Protein AF-A0A6P0S8Q8-F1 (afdb_monomer_lite)

Secondary structure (DSSP, 8-state):
--------EEEEEEE-SSPPPTT-----SEEEEEEE-TT-

Structure (mmCIF, N/CA/C/O backbone):
data_AF-A0A6P0S8Q8-F1
#
_entry.id   AF-A0A6P0S8Q8-F1
#
loop_
_atom_site.group_PDB
_atom_site.id
_atom_site.type_symbol
_atom_site.label_atom_id
_atom_site.label_alt_id
_atom_site.label_comp_id
_atom_site.label_asym_id
_atom_site.label_entity_id
_atom_site.label_seq_id
_atom_site.pdbx_PDB_ins_code
_atom_site.Cartn_x
_atom_site.Cartn_y
_atom_site.Cartn_z
_atom_site.occupancy
_atom_site.B_iso_or_equiv
_atom_site.auth_seq_id
_atom_site.auth_comp_id
_atom_site.auth_asym_id
_atom_site.auth_atom_id
_atom_site.pdbx_PDB_model_num
ATOM 1 N N . MET A 1 1 ? 22.827 -6.311 -20.814 1.00 80.75 1 MET A N 1
ATOM 2 C CA . MET A 1 1 ? 21.498 -5.663 -20.812 1.00 80.75 1 MET A CA 1
ATOM 3 C C . MET A 1 1 ? 20.544 -6.577 -20.066 1.00 80.75 1 MET A C 1
ATOM 5 O O . MET A 1 1 ? 20.526 -7.757 -20.385 1.00 80.75 1 MET A O 1
ATOM 9 N N . ILE A 1 2 ? 19.829 -6.071 -19.061 1.00 88.56 2 ILE A N 1
ATOM 10 C CA . ILE A 1 2 ? 18.829 -6.837 -18.302 1.00 88.56 2 ILE A CA 1
ATOM 11 C C . ILE A 1 2 ? 17.483 -6.157 -18.531 1.00 88.56 2 ILE A C 1
ATOM 13 O O . ILE A 1 2 ? 17.396 -4.937 -18.418 1.00 88.56 2 ILE A O 1
ATOM 17 N N . ILE A 1 3 ? 16.467 -6.937 -18.894 1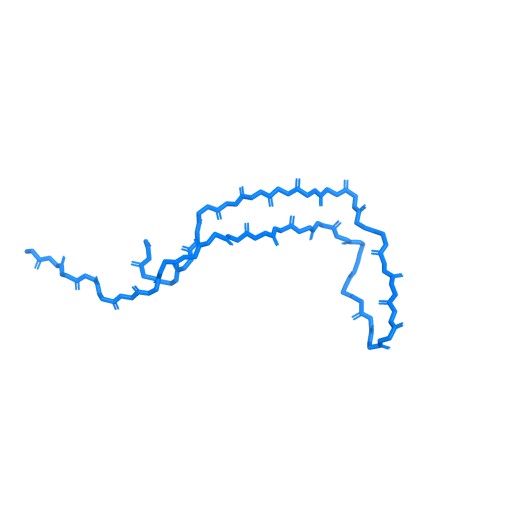.00 91.94 3 ILE A N 1
ATOM 18 C CA . ILE A 1 3 ? 15.097 -6.457 -19.075 1.00 91.94 3 ILE A CA 1
ATOM 19 C C . ILE A 1 3 ? 14.287 -6.946 -17.880 1.00 91.94 3 ILE A C 1
ATOM 21 O O . ILE A 1 3 ? 14.221 -8.149 -17.632 1.00 91.94 3 ILE A O 1
ATOM 25 N N . VAL A 1 4 ? 13.672 -6.012 -17.160 1.00 91.25 4 VAL A N 1
ATOM 26 C CA . VAL A 1 4 ? 12.718 -6.315 -16.093 1.00 91.25 4 VAL A CA 1
ATOM 27 C C . VAL A 1 4 ? 11.319 -6.149 -16.666 1.00 91.25 4 VAL A C 1
ATOM 29 O O . VAL A 1 4 ? 10.969 -5.084 -17.168 1.00 91.25 4 VAL A O 1
ATOM 32 N N . PHE A 1 5 ? 10.532 -7.220 -16.621 1.00 92.62 5 PHE A N 1
ATOM 33 C CA . PHE A 1 5 ? 9.130 -7.202 -17.018 1.00 92.62 5 PHE A CA 1
ATOM 34 C C . PHE A 1 5 ? 8.284 -7.338 -15.756 1.00 92.62 5 PHE A C 1
ATOM 36 O O . PHE A 1 5 ? 8.257 -8.399 -15.131 1.00 92.62 5 PHE A O 1
ATOM 43 N N . GLY A 1 6 ? 7.625 -6.258 -15.344 1.00 92.38 6 GLY A N 1
ATOM 44 C CA . GLY A 1 6 ? 6.833 -6.268 -14.124 1.00 92.38 6 GLY A CA 1
ATOM 45 C C . GLY A 1 6 ? 5.954 -5.037 -13.955 1.00 92.38 6 GLY A C 1
ATOM 46 O O . GLY A 1 6 ? 5.857 -4.182 -14.829 1.00 92.38 6 GLY A O 1
ATOM 47 N N . SER A 1 7 ? 5.247 -5.006 -12.829 1.00 94.88 7 SER A N 1
ATOM 48 C CA . SER A 1 7 ? 4.218 -4.010 -12.533 1.00 94.88 7 SER A CA 1
ATOM 49 C C . SER A 1 7 ? 4.809 -2.687 -12.058 1.00 94.88 7 SER A C 1
ATOM 51 O O . SER A 1 7 ? 5.725 -2.707 -11.232 1.00 94.88 7 SER A O 1
ATOM 53 N N . ILE A 1 8 ? 4.158 -1.591 -12.433 1.00 94.31 8 ILE A N 1
ATOM 54 C CA . ILE A 1 8 ? 4.345 -0.252 -11.872 1.00 94.31 8 ILE A CA 1
ATOM 55 C C . ILE A 1 8 ? 3.066 0.175 -11.146 1.00 94.31 8 ILE A C 1
ATOM 57 O O . ILE A 1 8 ? 1.973 0.005 -11.683 1.00 94.31 8 ILE A O 1
ATOM 61 N N . ASN A 1 9 ? 3.202 0.707 -9.932 1.00 95.50 9 ASN A N 1
ATOM 62 C CA . ASN A 1 9 ? 2.097 1.191 -9.105 1.00 95.50 9 ASN A CA 1
ATOM 63 C C . ASN A 1 9 ? 2.430 2.564 -8.498 1.00 95.50 9 ASN A C 1
ATOM 65 O O . ASN A 1 9 ? 3.594 2.948 -8.386 1.00 95.50 9 ASN A O 1
ATOM 69 N N . LEU A 1 10 ? 1.393 3.278 -8.060 1.00 96.50 10 LEU A N 1
ATOM 70 C CA . LEU A 1 10 ? 1.519 4.384 -7.115 1.00 96.50 10 LEU A CA 1
ATOM 71 C C . LEU A 1 10 ? 0.939 3.918 -5.782 1.00 96.50 10 LEU A C 1
ATOM 73 O O . LEU A 1 10 ? -0.263 3.666 -5.681 1.00 96.50 10 LEU A O 1
ATOM 77 N N . ASP A 1 11 ? 1.790 3.800 -4.773 1.00 96.75 11 ASP 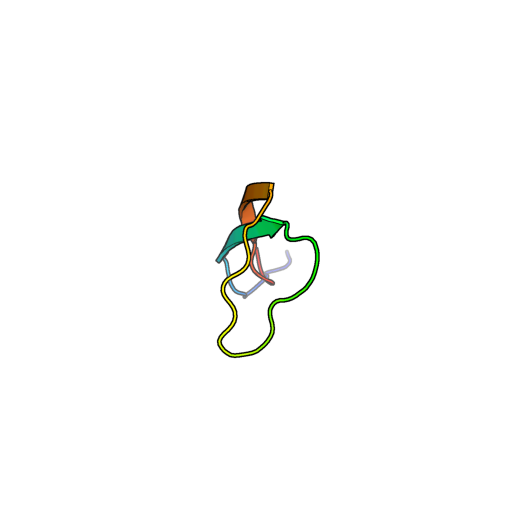A N 1
ATOM 78 C CA . ASP A 1 11 ? 1.379 3.350 -3.454 1.00 96.75 11 ASP A CA 1
ATOM 79 C C . ASP A 1 11 ? 0.764 4.532 -2.692 1.00 96.75 11 ASP A C 1
ATOM 81 O O . ASP A 1 11 ? 1.382 5.589 -2.539 1.00 96.75 11 ASP A O 1
ATOM 85 N N . LEU A 1 12 ? -0.471 4.350 -2.220 1.00 97.31 12 LEU A N 1
ATOM 86 C CA . LEU A 1 12 ? -1.187 5.295 -1.362 1.00 97.31 12 LEU A CA 1
ATOM 87 C C . LEU A 1 12 ? -1.108 4.778 0.074 1.00 97.31 12 LEU A C 1
ATOM 89 O O . LEU A 1 12 ? -1.811 3.835 0.440 1.00 97.31 12 LEU A O 1
ATOM 93 N N . VAL A 1 13 ? -0.227 5.362 0.883 1.00 97.00 13 VAL A N 1
ATOM 94 C CA . VAL A 1 13 ? 0.120 4.821 2.200 1.00 97.00 13 VAL A CA 1
ATOM 95 C C . VAL A 1 13 ? -0.459 5.701 3.297 1.00 97.00 13 VAL A C 1
ATOM 97 O O . VAL A 1 13 ? -0.270 6.916 3.298 1.00 97.00 13 VAL A O 1
ATOM 100 N N . THR A 1 14 ? -1.121 5.081 4.276 1.00 97.75 14 THR A N 1
ATOM 101 C CA . THR A 1 14 ? -1.502 5.738 5.530 1.00 97.75 14 THR A CA 1
ATOM 102 C C . THR A 1 14 ? -0.909 5.004 6.727 1.00 97.75 14 THR A C 1
ATOM 104 O O . THR A 1 14 ? -0.875 3.773 6.749 1.00 97.75 14 THR A O 1
ATOM 107 N N . LYS A 1 15 ? -0.426 5.752 7.726 1.00 97.81 15 LYS A N 1
ATOM 108 C CA . LYS A 1 15 ? 0.008 5.181 9.005 1.00 97.81 15 LYS A CA 1
ATOM 109 C C . LYS A 1 15 ? -1.133 5.241 10.013 1.00 97.81 15 LYS A C 1
ATOM 111 O O . LYS A 1 15 ? -1.730 6.296 10.234 1.00 97.81 15 LYS A O 1
ATOM 116 N N . THR A 1 16 ? -1.397 4.107 10.647 1.00 97.69 16 THR A N 1
ATOM 117 C CA . THR A 1 16 ? -2.401 3.930 11.698 1.00 97.69 16 THR A CA 1
ATOM 118 C C . THR A 1 16 ? -1.752 3.273 12.922 1.00 97.69 16 THR A C 1
ATOM 120 O O . THR A 1 16 ? -0.724 2.610 12.780 1.00 97.69 16 THR A O 1
ATOM 123 N N . PRO A 1 17 ? -2.318 3.409 14.137 1.00 96.88 17 PRO A N 1
ATOM 124 C CA . PRO A 1 17 ? -1.741 2.790 15.340 1.00 96.88 17 PRO A CA 1
ATOM 125 C C . PRO A 1 17 ? -1.649 1.256 15.276 1.00 96.88 17 PRO A C 1
ATOM 127 O O . PRO A 1 17 ? -0.850 0.648 15.983 1.00 96.88 17 PRO A O 1
ATOM 130 N N . ARG A 1 18 ? -2.498 0.631 14.451 1.00 97.06 18 ARG A N 1
ATOM 131 C CA . ARG A 1 18 ? -2.559 -0.811 14.184 1.00 97.06 18 ARG A CA 1
ATOM 132 C C . ARG A 1 18 ? -3.317 -1.087 12.885 1.00 97.06 18 ARG A C 1
ATOM 134 O O . ARG A 1 18 ? -3.935 -0.181 12.323 1.00 97.06 18 ARG A O 1
ATOM 141 N N . LEU A 1 19 ? -3.336 -2.347 12.455 1.00 96.94 19 LEU A N 1
ATOM 142 C CA . LEU A 1 19 ? -4.221 -2.793 11.379 1.00 96.94 19 LEU A CA 1
ATOM 143 C C . LEU A 1 19 ? -5.694 -2.766 11.842 1.00 96.94 19 LEU A C 1
ATOM 145 O O . LEU A 1 19 ? -5.978 -3.152 12.985 1.00 96.94 19 LEU A O 1
ATOM 149 N N . PRO A 1 20 ? -6.626 -2.296 10.994 1.00 96.81 20 PRO A N 1
ATOM 150 C CA . PRO A 1 20 ? -8.051 -2.330 11.300 1.00 96.81 20 PRO A CA 1
ATOM 151 C C . PRO A 1 20 ? -8.578 -3.769 11.259 1.00 96.81 20 PRO A C 1
ATOM 153 O O . PRO A 1 20 ? -8.089 -4.600 10.489 1.00 96.81 20 PRO A O 1
ATOM 156 N N . ILE A 1 21 ? -9.591 -4.059 12.076 1.00 97.88 21 ILE A N 1
ATOM 157 C CA . ILE A 1 21 ? -10.359 -5.304 11.948 1.00 97.88 21 ILE A CA 1
ATOM 158 C C . ILE A 1 21 ? -11.484 -5.137 10.918 1.00 97.88 21 ILE A C 1
ATOM 160 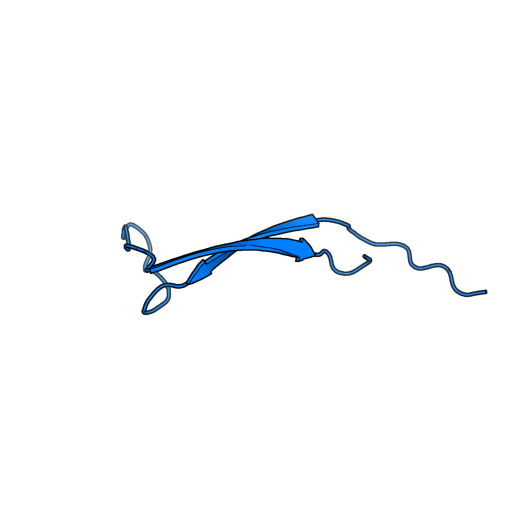O O . ILE A 1 21 ? -11.839 -4.023 10.531 1.00 97.88 21 ILE A O 1
ATOM 164 N N . ALA A 1 22 ? -12.067 -6.249 10.466 1.00 97.56 22 ALA A N 1
ATOM 165 C CA . ALA A 1 22 ? -13.178 -6.208 9.519 1.00 97.56 22 ALA A CA 1
ATOM 166 C C . ALA A 1 22 ? -14.362 -5.397 10.082 1.00 97.56 22 ALA A C 1
ATOM 168 O O . ALA A 1 22 ? -14.839 -5.669 11.182 1.00 97.56 22 ALA A O 1
ATOM 169 N N . GLY A 1 23 ? -14.830 -4.408 9.314 1.00 98.00 23 GLY A N 1
ATOM 170 C CA . GLY A 1 23 ? -15.939 -3.520 9.689 1.00 98.00 23 GLY A CA 1
ATOM 171 C C . GLY A 1 23 ? -15.551 -2.314 10.553 1.00 98.00 23 GLY A C 1
ATOM 172 O O . GLY A 1 23 ? -16.409 -1.485 10.842 1.00 98.00 23 GLY A O 1
ATOM 173 N N . GLU A 1 24 ? -14.286 -2.184 10.951 1.00 97.94 24 GLU A N 1
ATOM 174 C CA . GLU A 1 24 ? -13.804 -1.035 11.718 1.00 97.94 24 GLU A CA 1
ATOM 175 C C . GLU A 1 24 ? -13.349 0.114 10.805 1.00 97.94 24 GLU A C 1
ATOM 177 O O . GLU A 1 24 ? -12.632 -0.097 9.826 1.00 97.94 24 GLU A O 1
ATOM 182 N N . THR A 1 25 ? -13.683 1.347 11.194 1.00 97.31 25 THR A N 1
ATOM 183 C CA . THR A 1 25 ? -13.056 2.566 10.664 1.00 97.31 25 THR A CA 1
ATOM 184 C C . THR A 1 25 ? -12.023 3.075 11.665 1.00 97.31 25 THR A C 1
ATOM 186 O O . THR A 1 25 ? -12.357 3.315 12.825 1.00 97.31 25 THR A O 1
ATOM 189 N N . LEU A 1 26 ? -10.779 3.273 11.220 1.00 96.94 26 LEU A N 1
ATOM 190 C CA . LEU A 1 26 ? -9.669 3.735 12.055 1.00 96.94 26 LEU A CA 1
ATOM 191 C C . LEU A 1 26 ? -9.065 5.026 11.494 1.00 96.94 26 LEU A C 1
ATOM 193 O O . LEU A 1 26 ? -8.768 5.111 10.304 1.00 96.94 26 LEU A O 1
ATOM 197 N N . GLN A 1 27 ? -8.844 6.014 12.362 1.00 97.38 27 GLN A N 1
ATOM 198 C CA . GLN A 1 27 ? -8.197 7.267 11.982 1.00 97.38 27 GLN A CA 1
ATOM 199 C C . GLN A 1 27 ? -6.685 7.057 11.805 1.00 97.38 27 GLN A C 1
ATOM 201 O O . GLN A 1 27 ? -5.985 6.657 12.739 1.00 97.38 27 GLN A O 1
ATOM 206 N N . GLY A 1 28 ? -6.182 7.349 10.606 1.00 96.81 28 GLY A N 1
ATOM 207 C CA . GLY A 1 28 ? -4.748 7.466 10.343 1.00 96.81 28 GLY A CA 1
ATOM 208 C C . GLY A 1 28 ? -4.187 8.797 10.839 1.00 96.81 28 GLY A C 1
ATOM 209 O O . GLY A 1 28 ? -4.915 9.784 10.962 1.00 96.81 28 GLY A O 1
ATOM 210 N N . TYR A 1 29 ? -2.886 8.826 11.119 1.00 97.69 29 TYR A N 1
ATOM 211 C CA . TYR A 1 29 ? -2.182 10.033 11.571 1.00 97.69 29 TYR A CA 1
ATOM 212 C C . TYR A 1 29 ? -1.194 10.589 10.537 1.00 97.69 29 TYR A C 1
ATOM 214 O O . TYR A 1 29 ? -0.664 11.679 10.723 1.00 97.69 29 TYR A O 1
ATOM 222 N N . GLU A 1 30 ? -0.952 9.872 9.439 1.00 97.94 30 GLU A N 1
ATOM 223 C CA . GLU A 1 30 ? -0.112 10.330 8.331 1.00 97.94 30 GLU A CA 1
ATOM 224 C C . GLU A 1 30 ? 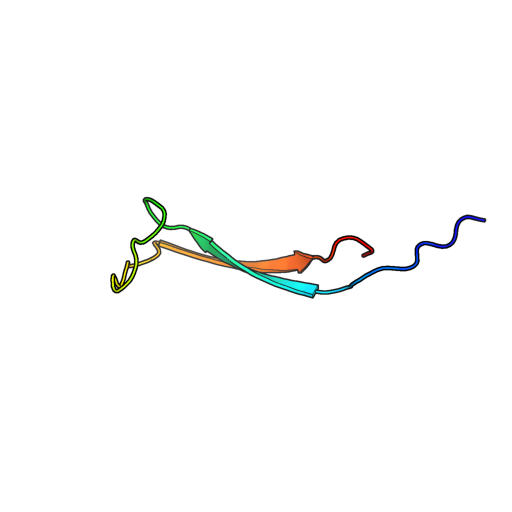-0.594 9.698 7.02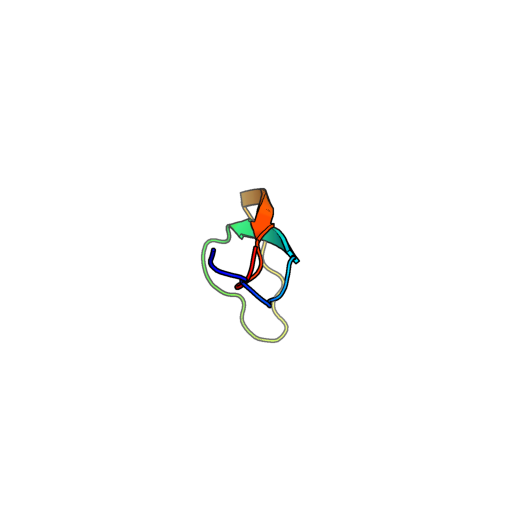1 1.00 97.94 30 GLU A C 1
ATOM 226 O O . GLU A 1 30 ? -1.031 8.541 7.014 1.00 97.94 30 GLU A O 1
ATOM 231 N N . PHE A 1 31 ? -0.510 10.445 5.920 1.00 97.62 31 PHE A N 1
ATOM 232 C CA . PHE A 1 31 ? -0.799 9.968 4.569 1.00 97.62 31 PHE A CA 1
ATOM 233 C C . PHE A 1 31 ? 0.249 10.498 3.591 1.00 97.62 31 PHE A C 1
ATOM 235 O O . PHE A 1 31 ? 0.581 11.684 3.624 1.00 97.62 31 PHE A O 1
ATOM 242 N N . PHE A 1 32 ? 0.752 9.632 2.714 1.00 98.00 32 PHE A N 1
ATOM 243 C CA . PHE A 1 32 ? 1.699 10.007 1.669 1.00 98.00 32 PHE A CA 1
ATOM 244 C C . PHE A 1 32 ? 1.589 9.082 0.453 1.00 98.00 32 PHE A C 1
ATOM 246 O O . PHE A 1 32 ? 0.974 8.015 0.503 1.00 98.00 32 PHE A O 1
ATOM 253 N N . THR A 1 33 ? 2.200 9.509 -0.651 1.00 97.88 33 THR A N 1
ATOM 254 C CA . THR A 1 33 ? 2.263 8.736 -1.898 1.00 97.88 33 THR A CA 1
ATOM 255 C C . THR A 1 33 ? 3.709 8.388 -2.227 1.00 97.88 33 THR A C 1
ATOM 257 O O . THR A 1 33 ? 4.606 9.185 -1.944 1.00 97.88 33 THR A O 1
ATOM 260 N N . ALA A 1 34 ? 3.944 7.208 -2.801 1.00 96.19 34 ALA A N 1
ATOM 261 C CA . ALA A 1 34 ? 5.275 6.764 -3.208 1.00 96.19 34 ALA A CA 1
ATOM 262 C C . ALA A 1 34 ? 5.214 5.951 -4.514 1.00 96.19 34 ALA A C 1
ATOM 264 O O . ALA A 1 34 ? 4.277 5.170 -4.694 1.00 96.19 34 ALA A O 1
ATOM 265 N N . PRO A 1 35 ? 6.190 6.094 -5.431 1.00 95.25 35 PRO A N 1
ATOM 266 C CA . PRO A 1 35 ? 6.334 5.169 -6.550 1.00 95.25 35 PRO A CA 1
ATOM 267 C C . PRO A 1 35 ? 6.542 3.743 -6.032 1.00 95.25 35 PRO A C 1
ATOM 269 O O . PRO A 1 35 ? 7.342 3.529 -5.120 1.00 95.25 35 PRO A O 1
ATOM 272 N N . GLY A 1 36 ? 5.836 2.782 -6.616 1.00 93.06 36 GLY A N 1
ATOM 273 C CA . GLY A 1 36 ? 5.883 1.387 -6.204 1.00 93.06 36 GLY A CA 1
ATOM 274 C C . GLY A 1 36 ? 5.664 0.427 -7.368 1.00 93.06 36 GLY A C 1
ATOM 275 O O . GLY A 1 36 ? 5.692 0.790 -8.545 1.00 93.06 36 GLY A O 1
ATOM 276 N N . GLY A 1 37 ? 5.410 -0.830 -7.025 1.00 91.62 37 GLY A N 1
ATOM 277 C CA . GLY A 1 37 ? 5.294 -1.919 -7.990 1.00 91.62 37 GLY A CA 1
ATOM 278 C C . GLY A 1 37 ? 6.547 -2.787 -8.021 1.00 91.62 37 GLY A C 1
ATOM 279 O O . GLY A 1 37 ? 7.673 -2.315 -7.979 1.00 91.62 37 GLY A O 1
ATOM 280 N N . LYS A 1 38 ? 6.343 -4.105 -8.076 1.00 89.19 38 LYS A N 1
ATOM 281 C CA . LYS A 1 38 ? 7.427 -5.091 -7.934 1.00 89.19 38 LYS A CA 1
ATOM 282 C C . LYS A 1 38 ? 8.415 -5.120 -9.108 1.00 89.19 38 LYS A C 1
ATOM 284 O O . LYS A 1 38 ? 9.431 -5.795 -9.000 1.00 89.19 38 LYS A O 1
ATOM 289 N N . GLY A 1 39 ? 8.080 -4.479 -10.227 1.00 83.38 39 GLY A N 1
ATOM 290 C CA . GLY A 1 39 ? 8.935 -4.409 -11.412 1.00 83.38 39 GLY A CA 1
ATOM 291 C C . GLY A 1 39 ? 9.324 -2.995 -11.821 1.00 83.38 39 GLY A C 1
ATOM 292 O O . GLY A 1 39 ? 9.854 -2.849 -12.918 1.00 83.38 39 GLY A O 1
ATOM 293 N N . ALA A 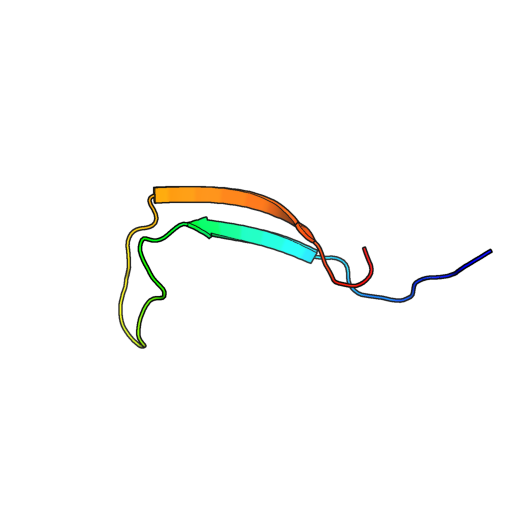1 40 ? 9.007 -1.997 -10.992 1.00 68.44 40 ALA A N 1
ATOM 294 C CA . ALA A 1 40 ? 9.423 -0.612 -11.175 1.00 68.44 40 ALA A CA 1
ATOM 295 C C . ALA A 1 40 ? 10.856 -0.394 -10.672 1.00 68.44 40 ALA A C 1
ATOM 297 O O . ALA A 1 40 ? 11.248 -1.077 -9.696 1.00 68.44 40 ALA A O 1
#

Foldseek 3Di:
DDDFDWDKDKDWDFAFPDDDDPPDDGDTDDIDIDIDTPRD

Radius of gyration: 15.05 Å; chains: 1; bounding box: 37×18×36 Å

pLDDT: mean 94.42, std 5.7, range [68.44, 98.0]

Sequence (40 aa):
MIIVFGSINLDLVTKTPRLPIAGETLQGYEFFTAPGGKGA